Protein AF-A0A6I5C8Z5-F1 (afdb_monomer_lite)

pLDDT: mean 93.88, std 10.25, range [37.75, 98.81]

Foldseek 3Di:
DPPPDFDDADAPLLQQWDKAFDDAWEAAAPDDWTWRKMKIAGNAFAKRWNDKWKKKKFDFAQKFFPQKKKKFKAFPVPRDGPDDIDMDGFDADPRRRMTMDIDTQIDGGRRMMMMMITTMHGHPPGDFAKTFQMWIDIHPYDIHTHIYGHHDPPDD

Radius of gyration: 16.27 Å; chains: 1; bounding box: 35×30×52 Å

Structure (mmCIF, N/CA/C/O backbone):
data_AF-A0A6I5C8Z5-F1
#
_entry.id   AF-A0A6I5C8Z5-F1
#
loop_
_atom_site.group_PDB
_atom_site.id
_atom_site.type_symbol
_atom_site.label_atom_id
_atom_site.label_alt_id
_atom_site.label_comp_id
_atom_site.label_asym_id
_atom_site.label_entity_id
_atom_site.label_seq_id
_atom_site.pdbx_PDB_ins_code
_atom_site.Cartn_x
_atom_site.Cartn_y
_atom_site.Cartn_z
_atom_site.occupancy
_atom_site.B_iso_or_equiv
_atom_site.auth_seq_id
_atom_site.auth_comp_id
_atom_site.auth_asym_id
_atom_site.auth_atom_id
_atom_site.pdbx_PDB_model_num
ATOM 1 N N . MET A 1 1 ? -2.902 20.312 25.412 1.00 37.75 1 MET A N 1
ATOM 2 C CA . MET A 1 1 ? -3.326 19.584 24.198 1.00 37.75 1 MET A CA 1
ATOM 3 C C . MET A 1 1 ? -3.972 18.295 24.668 1.00 37.75 1 MET A C 1
ATOM 5 O O . MET A 1 1 ? -3.265 17.469 25.226 1.00 37.75 1 MET A O 1
ATOM 9 N N . ALA A 1 2 ? -5.297 18.164 24.586 1.00 38.66 2 ALA A N 1
ATOM 10 C CA . ALA A 1 2 ? -5.941 16.894 24.906 1.00 38.66 2 ALA A CA 1
ATOM 11 C C . ALA A 1 2 ? -5.481 15.869 23.862 1.00 38.66 2 ALA A C 1
ATOM 13 O O . ALA A 1 2 ? -5.782 16.020 22.681 1.00 38.66 2 ALA A O 1
ATOM 14 N N . THR A 1 3 ? -4.701 14.874 24.278 1.00 44.94 3 THR A N 1
ATOM 15 C CA . THR A 1 3 ? -4.451 13.682 23.468 1.00 44.94 3 THR A CA 1
ATOM 16 C C . THR A 1 3 ? -5.803 13.039 23.234 1.00 44.94 3 THR A C 1
ATOM 18 O O . THR A 1 3 ? -6.418 12.540 24.175 1.00 44.94 3 THR A O 1
ATOM 21 N N . GLN A 1 4 ? -6.312 13.132 22.010 1.00 54.53 4 GLN A N 1
ATOM 22 C CA . GLN A 1 4 ? -7.510 12.412 21.623 1.00 54.53 4 GLN A CA 1
ATOM 23 C C . GLN A 1 4 ? -7.162 10.925 21.737 1.00 54.53 4 GLN A C 1
ATOM 25 O O . GLN A 1 4 ? -6.404 10.392 20.930 1.00 54.53 4 GLN A O 1
ATOM 30 N N . THR A 1 5 ? -7.599 10.295 22.826 1.00 74.94 5 THR A N 1
ATOM 31 C CA . THR A 1 5 ? -7.309 8.890 23.093 1.00 74.94 5 THR A CA 1
ATOM 32 C C . THR A 1 5 ? -7.943 8.078 21.973 1.00 74.94 5 THR A C 1
ATOM 34 O O . THR A 1 5 ? -9.163 8.114 21.804 1.00 74.94 5 THR A O 1
ATOM 37 N N . GLN A 1 6 ? -7.118 7.388 21.181 1.00 85.25 6 GLN A N 1
ATOM 38 C CA . GLN A 1 6 ? -7.611 6.451 20.174 1.00 85.25 6 GLN A CA 1
ATOM 39 C C . GLN A 1 6 ? -8.559 5.446 20.841 1.00 85.25 6 GLN A C 1
ATOM 41 O O . GLN A 1 6 ? -8.377 5.090 22.010 1.00 85.25 6 GLN A O 1
ATOM 46 N N . ALA A 1 7 ? -9.566 4.972 20.103 1.00 90.62 7 ALA A N 1
ATOM 47 C CA . ALA A 1 7 ? -10.396 3.869 20.584 1.00 90.62 7 ALA A CA 1
ATOM 48 C C . ALA A 1 7 ? -9.507 2.663 20.962 1.00 90.62 7 ALA A C 1
ATOM 50 O O . ALA A 1 7 ? -8.437 2.514 20.378 1.00 90.62 7 ALA A O 1
ATOM 51 N N . PRO A 1 8 ? -9.900 1.787 21.902 1.00 93.62 8 PRO A N 1
ATOM 52 C CA . PRO A 1 8 ? -9.111 0.599 22.220 1.00 93.62 8 PRO A CA 1
ATOM 53 C C . PRO A 1 8 ? -8.857 -0.265 20.982 1.00 93.62 8 PRO A C 1
ATOM 55 O O . PRO A 1 8 ? -9.723 -0.365 20.112 1.00 93.62 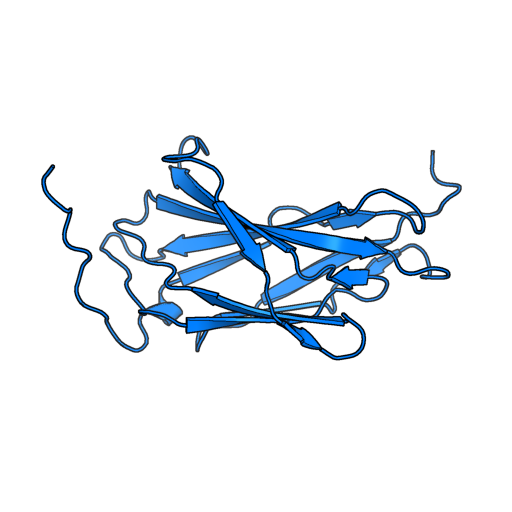8 PRO A O 1
ATOM 58 N N . VAL A 1 9 ? -7.695 -0.920 20.929 1.00 96.06 9 VAL A N 1
ATOM 59 C CA . VAL A 1 9 ? -7.400 -1.915 19.891 1.00 96.06 9 VAL A CA 1
ATOM 60 C C . VAL A 1 9 ? -8.446 -3.027 19.944 1.00 96.06 9 VAL A C 1
ATOM 62 O O . VAL A 1 9 ? -8.737 -3.584 21.004 1.00 96.06 9 VAL A O 1
ATOM 65 N N . GLN A 1 10 ? -9.008 -3.348 18.784 1.00 93.88 10 GLN A N 1
ATOM 66 C CA . GLN A 1 10 ? -9.982 -4.410 18.590 1.00 93.88 10 GLN A CA 1
ATOM 67 C C . GLN A 1 10 ? -9.413 -5.418 17.586 1.00 93.88 10 GLN A C 1
ATOM 69 O O . GLN A 1 10 ? -9.425 -5.137 16.381 1.00 93.88 10 GLN A O 1
ATOM 74 N N . PRO A 1 11 ? -8.930 -6.586 18.051 1.00 91.81 11 PRO A N 1
ATOM 75 C CA . PRO A 1 11 ? -8.449 -7.645 17.169 1.00 91.81 11 PRO A CA 1
ATOM 76 C C . PRO A 1 11 ? -9.489 -8.021 16.107 1.00 91.81 11 PRO A C 1
ATOM 78 O O . PRO A 1 11 ? -10.673 -8.174 16.417 1.00 91.81 11 PRO A O 1
ATOM 81 N N . GLY A 1 12 ? -9.058 -8.161 14.853 1.00 90.75 12 GLY A N 1
ATOM 82 C CA . GLY A 1 12 ? -9.930 -8.496 13.729 1.00 90.75 12 GLY A CA 1
ATOM 83 C C . GLY A 1 12 ? -10.717 -7.309 13.166 1.00 90.75 12 GLY A C 1
ATOM 84 O O . GLY A 1 12 ? -11.490 -7.495 12.221 1.00 90.75 12 GLY A O 1
ATOM 85 N N . SER A 1 13 ? -10.558 -6.097 13.711 1.00 94.25 13 SER A N 1
ATOM 86 C CA . SER A 1 13 ? -11.217 -4.904 13.169 1.00 94.25 13 SER A CA 1
ATOM 87 C C . SER A 1 13 ? -10.659 -4.476 11.810 1.00 94.25 13 SER A C 1
ATOM 89 O O . SER A 1 13 ? -11.354 -3.770 11.083 1.00 94.25 13 SER A O 1
ATOM 91 N N . GLU A 1 14 ? -9.499 -4.993 11.394 1.00 93.00 14 GLU A N 1
ATOM 92 C CA . GLU A 1 14 ? -8.975 -4.848 10.036 1.00 93.00 14 GLU A CA 1
ATOM 93 C C . GLU A 1 14 ? -9.936 -5.406 8.972 1.00 93.00 14 GLU A C 1
ATOM 95 O O . GLU A 1 14 ? -9.958 -4.919 7.847 1.00 93.00 14 GLU A O 1
ATOM 100 N N . ASN A 1 15 ? -10.827 -6.338 9.332 1.00 95.50 15 ASN A N 1
ATOM 101 C CA . ASN A 1 15 ? -11.883 -6.837 8.440 1.00 95.50 15 ASN A CA 1
ATOM 102 C C . ASN A 1 15 ? -12.981 -5.802 8.141 1.00 95.50 15 ASN A C 1
ATOM 104 O O . ASN A 1 15 ? -13.803 -6.016 7.253 1.00 95.50 15 ASN A O 1
ATOM 108 N N . LYS A 1 16 ? -13.020 -4.690 8.886 1.00 96.75 16 LYS A N 1
ATOM 109 C CA . LYS A 1 16 ? -13.914 -3.550 8.637 1.00 96.75 16 LYS A CA 1
ATOM 110 C C . LYS A 1 16 ? -13.270 -2.510 7.717 1.00 96.75 16 LYS A C 1
ATOM 112 O O . LYS A 1 16 ? -13.933 -1.526 7.380 1.00 96.75 16 LYS A O 1
ATOM 117 N N . LEU A 1 17 ? -12.011 -2.706 7.322 1.00 96.88 17 LEU A N 1
ATOM 118 C CA . LEU A 1 17 ? -11.315 -1.825 6.397 1.00 96.88 17 LEU A CA 1
ATOM 119 C C . LEU A 1 17 ? -11.728 -2.134 4.959 1.00 96.88 17 LEU A C 1
ATOM 121 O O . LEU A 1 17 ? -11.734 -3.283 4.519 1.00 96.88 17 LEU A O 1
ATOM 125 N N . TYR A 1 18 ? -12.030 -1.083 4.211 1.00 97.00 18 TYR A N 1
ATOM 126 C CA . TYR A 1 18 ? -12.129 -1.126 2.765 1.00 97.00 18 TYR A CA 1
ATOM 127 C C . TYR A 1 18 ? -10.805 -0.657 2.168 1.00 97.00 18 TYR A C 1
ATOM 129 O O . TYR A 1 18 ? -10.323 0.435 2.471 1.00 97.00 18 TYR A O 1
ATOM 137 N N . ILE A 1 19 ? -10.216 -1.509 1.335 1.00 97.94 19 ILE A N 1
ATOM 138 C CA . ILE A 1 19 ? -8.892 -1.311 0.750 1.00 97.94 19 ILE A CA 1
ATOM 139 C C . ILE A 1 19 ? -9.080 -1.120 -0.749 1.00 97.94 19 ILE A C 1
ATOM 141 O O . ILE A 1 19 ? -9.724 -1.941 -1.404 1.00 97.94 19 ILE A O 1
ATOM 145 N N . LEU A 1 20 ? -8.502 -0.062 -1.307 1.00 96.56 20 LEU A N 1
ATOM 146 C CA . LEU A 1 20 ? -8.549 0.188 -2.745 1.00 96.56 20 LEU A CA 1
ATOM 147 C C . LEU A 1 20 ? -7.216 0.704 -3.262 1.00 96.56 20 LEU A C 1
ATOM 149 O O . LEU A 1 20 ? -6.533 1.463 -2.586 1.00 96.56 20 LEU A O 1
ATOM 153 N N . GLN A 1 21 ? -6.873 0.333 -4.490 1.00 98.12 21 GLN A N 1
ATOM 154 C CA . GLN A 1 21 ? -5.835 1.038 -5.226 1.00 98.12 21 GLN A CA 1
ATOM 155 C C . GLN A 1 21 ? -6.435 2.303 -5.844 1.00 98.12 21 GLN A C 1
ATOM 157 O O . GLN A 1 21 ? -7.494 2.241 -6.475 1.0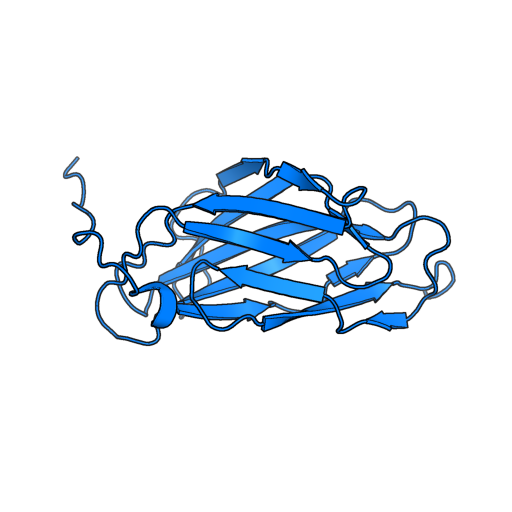0 98.12 21 GLN A O 1
ATOM 162 N N . GLN A 1 22 ? -5.757 3.434 -5.677 1.00 94.94 22 GLN A N 1
ATOM 163 C CA . GLN A 1 22 ? -6.128 4.688 -6.316 1.00 94.94 22 GLN A CA 1
ATOM 164 C C . GLN A 1 22 ? -5.398 4.803 -7.655 1.00 94.94 22 GLN A C 1
ATOM 166 O O . GLN A 1 22 ? -4.179 4.941 -7.695 1.00 94.94 22 GLN A O 1
ATOM 171 N N . GLY A 1 23 ? -6.156 4.743 -8.751 1.00 94.00 23 GLY A N 1
ATOM 172 C CA . GLY A 1 23 ? -5.592 4.751 -10.102 1.00 94.00 23 GLY A CA 1
ATOM 173 C C . GLY A 1 23 ? -4.795 3.486 -10.435 1.00 94.00 23 GLY A C 1
ATOM 174 O O . GLY A 1 23 ? -4.763 2.519 -9.672 1.00 94.00 23 GLY A O 1
ATOM 175 N N . ILE A 1 24 ? -4.179 3.476 -11.613 1.00 95.62 24 ILE A N 1
ATOM 176 C CA . ILE A 1 24 ? -3.128 2.515 -11.962 1.00 95.62 24 ILE A CA 1
ATOM 177 C C . ILE A 1 24 ? -1.792 3.240 -11.854 1.00 95.62 24 ILE A C 1
ATOM 179 O O . ILE A 1 24 ? -1.723 4.420 -12.183 1.00 95.62 24 ILE A O 1
ATOM 183 N N . VAL A 1 25 ? -0.755 2.558 -11.373 1.00 97.38 25 VAL A N 1
ATOM 184 C CA . VAL A 1 25 ? 0.594 3.125 -11.456 1.00 97.38 25 VAL A CA 1
ATOM 185 C C . VAL A 1 25 ? 1.111 2.943 -12.877 1.00 97.38 25 VAL A C 1
ATOM 187 O O . VAL A 1 25 ? 0.951 1.860 -13.443 1.00 97.38 25 VAL A O 1
ATOM 190 N N . GLU A 1 26 ? 1.694 3.986 -13.449 1.00 97.00 26 GLU A N 1
ATOM 191 C CA . GLU A 1 26 ? 2.280 3.975 -14.788 1.00 97.00 26 GLU A CA 1
ATOM 192 C C . GLU A 1 26 ? 3.718 4.475 -14.680 1.00 97.00 26 GLU A C 1
ATOM 194 O O . GLU A 1 26 ? 3.973 5.439 -13.957 1.00 97.00 26 GLU A O 1
ATOM 199 N N . ASP A 1 27 ? 4.650 3.780 -15.328 1.00 96.38 27 ASP A N 1
ATOM 200 C CA . ASP A 1 27 ? 6.066 4.153 -15.342 1.00 96.38 27 ASP A CA 1
ATOM 201 C C . ASP A 1 27 ? 6.782 3.518 -16.540 1.00 96.38 27 ASP A C 1
ATOM 203 O O . ASP A 1 27 ? 6.390 2.440 -17.005 1.00 96.38 27 ASP A O 1
ATOM 207 N N . ALA A 1 28 ? 7.845 4.170 -17.004 1.00 94.38 28 ALA A N 1
ATOM 208 C CA . ALA A 1 28 ? 8.774 3.654 -18.005 1.00 94.38 28 ALA A CA 1
ATOM 20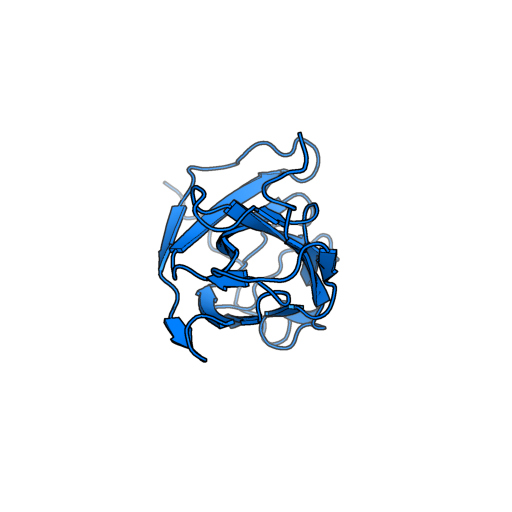9 C C . ALA A 1 28 ? 10.129 3.347 -17.338 1.00 94.38 28 ALA A C 1
ATOM 211 O O . ALA A 1 28 ? 10.537 4.071 -16.424 1.00 94.38 28 ALA A O 1
ATOM 212 N N . PRO A 1 29 ? 10.867 2.307 -17.771 1.00 93.38 29 PRO A N 1
ATOM 213 C CA . PRO A 1 29 ? 12.199 2.044 -17.234 1.00 93.38 29 PRO A CA 1
ATOM 214 C C . PRO A 1 29 ? 13.145 3.245 -17.391 1.00 93.38 29 PRO A C 1
ATOM 216 O O . PRO A 1 29 ? 13.119 3.946 -18.401 1.00 93.38 29 PRO A O 1
ATOM 219 N N . GLY A 1 30 ? 13.991 3.484 -16.384 1.00 86.50 30 GLY A N 1
ATOM 220 C CA . GLY A 1 30 ? 14.947 4.601 -16.364 1.00 86.50 30 GLY A CA 1
ATOM 221 C C . GLY A 1 30 ? 14.378 5.961 -15.927 1.00 86.50 30 GLY A C 1
ATOM 222 O O . GLY A 1 30 ? 15.134 6.931 -15.850 1.00 86.50 30 GLY A O 1
ATOM 223 N N . GLY A 1 31 ? 13.079 6.044 -15.620 1.00 83.69 31 GLY A N 1
ATOM 224 C CA . GLY A 1 31 ? 12.420 7.243 -15.098 1.00 83.69 31 GLY A CA 1
ATOM 225 C C . GLY A 1 31 ? 12.669 7.525 -13.608 1.00 83.69 31 GLY A C 1
ATOM 226 O O . GLY A 1 31 ? 13.419 6.834 -12.913 1.00 83.69 31 GLY A O 1
ATOM 227 N N . VAL A 1 32 ? 12.010 8.571 -13.100 1.00 90.25 32 VAL A N 1
ATOM 228 C CA . VAL A 1 32 ? 11.912 8.821 -11.652 1.00 90.25 32 VAL A CA 1
ATOM 229 C C . VAL A 1 32 ? 10.885 7.869 -11.029 1.00 90.25 32 VAL A C 1
ATOM 231 O O . VAL A 1 32 ? 9.878 7.592 -11.675 1.00 90.25 32 VAL A O 1
ATOM 234 N N . PRO A 1 33 ? 11.073 7.398 -9.780 1.00 93.88 33 PRO A N 1
ATOM 235 C CA . PRO A 1 33 ? 10.120 6.485 -9.157 1.00 93.88 33 PRO A CA 1
ATOM 236 C C . PRO A 1 33 ? 8.685 7.024 -9.164 1.00 93.88 33 PRO A C 1
ATOM 238 O O . PRO A 1 33 ? 8.414 8.127 -8.681 1.00 93.88 33 PRO A O 1
ATOM 241 N N . ALA A 1 34 ? 7.764 6.210 -9.669 1.00 96.69 34 ALA A N 1
ATOM 242 C CA . ALA A 1 34 ? 6.335 6.450 -9.604 1.00 96.69 34 ALA A CA 1
ATOM 243 C C . ALA A 1 34 ? 5.770 6.077 -8.223 1.00 96.69 34 ALA A C 1
ATOM 245 O O . ALA A 1 34 ? 6.413 5.417 -7.400 1.00 96.69 34 ALA A O 1
ATOM 246 N N . HIS A 1 35 ? 4.522 6.470 -7.965 1.00 97.31 35 HIS A N 1
ATOM 247 C CA . HIS A 1 35 ? 3.816 6.123 -6.734 1.00 97.31 35 HIS A CA 1
ATOM 248 C C . HIS A 1 35 ? 2.671 5.151 -7.011 1.00 97.31 35 HIS A C 1
ATOM 250 O O . HIS A 1 35 ? 1.697 5.475 -7.688 1.00 97.31 35 HIS A O 1
ATOM 256 N N . LEU A 1 36 ? 2.756 3.959 -6.421 1.00 98.38 36 LEU A N 1
ATOM 257 C CA . LEU A 1 36 ? 1.623 3.056 -6.303 1.00 98.38 36 LEU A CA 1
ATOM 258 C C . LEU A 1 36 ? 0.767 3.516 -5.120 1.00 98.38 36 LEU A C 1
ATOM 260 O O . LEU A 1 36 ? 1.103 3.272 -3.958 1.00 98.38 36 LEU A O 1
ATOM 264 N N . SER A 1 37 ? -0.338 4.193 -5.435 1.00 98.06 37 SER A N 1
ATOM 265 C CA . SER A 1 37 ? -1.244 4.766 -4.441 1.00 98.06 37 SER A CA 1
ATOM 266 C C . SER A 1 37 ? -2.361 3.806 -4.031 1.00 98.06 37 SER A C 1
ATOM 268 O O . SER A 1 37 ? -3.002 3.169 -4.870 1.00 98.06 37 SER A O 1
ATOM 270 N N . PHE A 1 38 ? -2.639 3.721 -2.733 1.00 98.12 38 PHE A N 1
ATOM 271 C CA . PHE A 1 38 ? -3.766 2.958 -2.196 1.00 98.12 38 PHE A CA 1
ATOM 272 C C . PHE A 1 38 ? -4.367 3.634 -0.964 1.00 98.12 38 PHE A C 1
ATOM 274 O O . PHE A 1 38 ? -3.691 4.362 -0.242 1.00 98.12 38 PHE A O 1
ATOM 281 N N . GLY A 1 39 ? -5.657 3.397 -0.742 1.00 97.25 39 GLY A N 1
ATOM 282 C CA . GLY A 1 39 ? -6.428 3.967 0.353 1.00 97.25 39 GLY A CA 1
ATOM 283 C C . GLY A 1 39 ? -6.928 2.901 1.321 1.00 97.25 39 GLY A C 1
ATOM 284 O O . GLY A 1 39 ? -7.285 1.793 0.909 1.00 97.25 39 GLY A O 1
ATOM 285 N N . ILE A 1 40 ? -6.988 3.275 2.597 1.00 98.06 40 ILE A N 1
ATOM 286 C CA . ILE A 1 40 ? -7.629 2.520 3.676 1.00 98.06 40 ILE A CA 1
ATOM 287 C C . ILE A 1 40 ? -8.798 3.344 4.217 1.00 98.06 40 ILE A C 1
ATOM 289 O O . ILE A 1 40 ? -8.607 4.460 4.699 1.00 98.06 40 ILE A O 1
ATOM 293 N N . LEU A 1 41 ? -10.009 2.802 4.097 1.00 97.44 41 LEU A N 1
ATOM 294 C CA . LEU A 1 41 ? -11.271 3.426 4.500 1.00 97.44 41 LEU A CA 1
ATOM 295 C C . LEU A 1 41 ? -12.006 2.522 5.496 1.00 97.44 41 LEU A C 1
ATOM 297 O O . LEU A 1 41 ? -11.731 1.327 5.571 1.00 97.44 41 LEU A O 1
ATOM 301 N N . SER A 1 42 ? -12.983 3.064 6.222 1.00 96.31 42 SER A N 1
ATOM 302 C CA . SER A 1 42 ? -13.861 2.272 7.090 1.00 96.31 42 SER A CA 1
ATOM 303 C C . SER A 1 42 ? -15.179 1.934 6.391 1.00 96.31 42 SER A C 1
ATOM 305 O O . SER A 1 42 ? -15.805 2.789 5.768 1.00 96.31 42 SER A O 1
ATOM 307 N N . THR A 1 43 ? -15.642 0.695 6.550 1.00 96.06 43 THR A N 1
ATOM 308 C CA . THR A 1 43 ? -16.985 0.249 6.124 1.00 96.06 43 THR A CA 1
ATOM 309 C C . THR A 1 43 ? -18.071 0.498 7.175 1.00 96.06 43 THR A C 1
ATOM 311 O O . THR A 1 43 ? -19.251 0.278 6.906 1.00 96.06 43 THR A O 1
ATOM 314 N N . VAL A 1 44 ? -17.697 0.954 8.375 1.00 96.69 44 VAL A N 1
ATOM 315 C CA . VAL A 1 44 ? -18.608 1.171 9.508 1.00 96.69 44 VAL A CA 1
ATOM 316 C C . VAL A 1 44 ? -18.512 2.608 10.024 1.00 96.69 44 VAL A C 1
ATOM 318 O O . VAL A 1 44 ? -17.426 3.178 10.009 1.00 96.69 44 VAL A O 1
ATOM 321 N N . PRO A 1 45 ? -19.605 3.204 10.535 1.00 94.81 45 PRO A N 1
ATOM 322 C CA . PRO A 1 45 ? -19.609 4.611 10.947 1.00 94.81 45 PRO A CA 1
ATOM 323 C C . PRO A 1 45 ? -18.730 4.915 12.170 1.00 94.81 45 PRO A C 1
ATOM 325 O O . PRO A 1 45 ? -18.287 6.048 12.338 1.00 94.81 45 PRO A O 1
ATOM 328 N N . GLY A 1 46 ? -18.499 3.920 13.031 1.00 94.62 46 GLY A N 1
ATOM 329 C CA . GLY A 1 46 ? -17.694 4.072 14.241 1.00 94.62 46 GLY A CA 1
ATOM 330 C C . GLY A 1 46 ? -16.187 3.891 14.014 1.00 94.62 46 GLY A C 1
ATOM 331 O O . GLY A 1 46 ? -15.768 3.541 12.908 1.00 94.62 46 GLY A O 1
ATOM 332 N N . PRO A 1 47 ? -15.380 4.072 15.075 1.00 96.38 47 PRO A N 1
ATOM 333 C CA . PRO A 1 47 ? -13.939 3.886 15.004 1.00 96.38 47 PRO A CA 1
ATOM 334 C C . PRO A 1 47 ? -13.542 2.460 14.608 1.00 96.38 47 PRO A C 1
ATOM 336 O O . PRO A 1 47 ? -14.168 1.479 15.025 1.00 96.38 47 PRO A O 1
ATOM 339 N N . VAL A 1 48 ? -12.445 2.348 13.866 1.00 97.50 48 VAL A N 1
ATOM 340 C CA . VAL A 1 48 ? -11.779 1.090 13.519 1.00 97.50 48 VAL A CA 1
ATOM 341 C C . VAL A 1 48 ? -10.336 1.183 13.998 1.00 97.50 48 VAL A C 1
ATOM 343 O O . VAL A 1 48 ? -9.581 2.014 13.508 1.00 97.50 48 VAL A O 1
ATOM 346 N N . ASN A 1 49 ? -9.959 0.354 14.975 1.00 97.69 49 ASN A N 1
ATOM 347 C CA . ASN A 1 49 ? -8.596 0.300 15.507 1.00 97.69 49 ASN A CA 1
ATOM 348 C C . ASN A 1 49 ? -8.073 -1.144 15.519 1.00 97.69 49 ASN A C 1
ATOM 350 O O . ASN A 1 49 ? -8.311 -1.861 16.497 1.00 97.69 49 ASN A O 1
ATOM 354 N N . PRO A 1 50 ? -7.372 -1.592 14.467 1.00 97.00 50 PRO A N 1
ATOM 355 C CA . PRO A 1 50 ? -6.787 -2.931 14.445 1.00 97.00 50 PRO A CA 1
ATOM 356 C C . PRO A 1 50 ? -5.497 -3.035 15.265 1.00 97.00 50 PRO A C 1
ATOM 358 O O . PRO A 1 50 ? -5.034 -4.144 15.521 1.00 97.00 50 PRO A O 1
ATOM 361 N N . GLY A 1 51 ? -4.939 -1.910 15.724 1.00 97.50 51 GLY A N 1
ATOM 362 C CA . GLY A 1 51 ? -3.585 -1.867 16.260 1.00 97.50 51 GLY A CA 1
ATOM 363 C C . GLY A 1 51 ? -2.551 -1.955 15.140 1.00 97.50 51 GLY A C 1
ATOM 364 O O . GLY A 1 51 ? -2.878 -1.863 13.957 1.00 97.50 51 GLY A O 1
ATOM 365 N N . ASP A 1 52 ? -1.289 -2.122 15.518 1.00 97.25 52 ASP A N 1
ATOM 366 C CA . ASP A 1 52 ? -0.208 -2.292 14.553 1.00 97.25 52 ASP A CA 1
ATOM 367 C C . ASP A 1 52 ? -0.377 -3.607 13.786 1.00 97.25 52 ASP A C 1
ATOM 369 O O . ASP A 1 52 ? -0.297 -4.697 14.358 1.00 97.25 52 ASP A O 1
ATOM 373 N N . ILE A 1 53 ? -0.591 -3.504 12.474 1.00 97.50 53 ILE A N 1
ATOM 374 C CA . ILE A 1 53 ? -0.733 -4.649 11.575 1.00 97.50 53 ILE A CA 1
ATOM 375 C C . ILE A 1 53 ? 0.254 -4.557 10.419 1.00 97.50 53 ILE A C 1
ATOM 377 O O . ILE A 1 53 ? 0.670 -3.478 9.991 1.00 97.50 53 ILE A O 1
ATOM 381 N N . THR A 1 54 ? 0.626 -5.720 9.896 1.00 98.38 54 THR A N 1
ATOM 382 C CA . THR A 1 54 ? 1.537 -5.812 8.761 1.00 98.38 54 THR A CA 1
ATOM 383 C C . THR A 1 54 ? 0.796 -5.612 7.443 1.00 98.38 54 THR A C 1
ATOM 385 O O . THR A 1 54 ? -0.199 -6.278 7.149 1.00 98.38 54 THR A O 1
ATOM 388 N N . PHE A 1 55 ? 1.337 -4.720 6.626 1.00 98.69 55 PHE A N 1
ATOM 389 C CA . PHE A 1 55 ? 1.016 -4.539 5.222 1.00 98.69 55 PHE A CA 1
ATOM 390 C C . PHE A 1 55 ? 2.051 -5.301 4.403 1.00 98.69 55 PHE A C 1
ATOM 392 O O . PHE A 1 55 ? 3.252 -5.129 4.605 1.00 98.69 55 PHE A O 1
ATOM 399 N N . THR A 1 56 ? 1.597 -6.123 3.463 1.00 98.69 56 THR A N 1
ATOM 400 C CA . THR A 1 56 ? 2.470 -6.841 2.530 1.00 98.69 56 THR A CA 1
ATOM 401 C C . THR A 1 56 ? 2.016 -6.565 1.111 1.00 98.69 56 THR A C 1
ATOM 403 O O . THR A 1 56 ? 0.907 -6.932 0.711 1.00 98.69 56 THR A O 1
ATOM 406 N N . LEU A 1 57 ? 2.891 -5.929 0.344 1.00 98.81 57 LEU A N 1
ATOM 407 C CA . LEU A 1 57 ? 2.681 -5.609 -1.052 1.00 98.81 57 LEU A CA 1
ATOM 408 C C . LEU A 1 57 ? 3.535 -6.527 -1.917 1.00 98.81 57 LEU A C 1
ATOM 410 O O . LEU A 1 57 ? 4.714 -6.738 -1.644 1.00 98.81 57 LEU A O 1
ATOM 414 N N . LYS A 1 58 ? 2.941 -7.015 -3.000 1.00 98.81 58 LYS A N 1
ATOM 415 C CA . LYS A 1 58 ? 3.620 -7.606 -4.149 1.00 98.81 58 LYS A CA 1
ATOM 416 C C . LYS A 1 58 ? 3.411 -6.673 -5.334 1.00 98.81 58 LYS A C 1
ATOM 418 O O . LYS A 1 58 ? 2.264 -6.396 -5.694 1.00 98.81 58 LYS A O 1
ATOM 423 N N . ALA A 1 59 ? 4.494 -6.203 -5.938 1.00 98.69 59 ALA A N 1
ATOM 424 C CA . ALA A 1 59 ? 4.411 -5.282 -7.060 1.00 98.69 59 ALA A CA 1
ATOM 425 C C . ALA A 1 59 ? 3.771 -5.975 -8.288 1.00 98.69 59 ALA A C 1
ATOM 427 O O . ALA A 1 59 ? 3.927 -7.189 -8.469 1.00 98.69 59 ALA A O 1
ATOM 428 N N . PRO A 1 60 ? 3.046 -5.245 -9.153 1.00 98.69 60 PRO A N 1
ATOM 429 C CA . PRO A 1 60 ? 2.637 -5.753 -10.467 1.00 98.69 60 PRO A CA 1
ATOM 430 C C . PRO A 1 60 ? 3.856 -6.171 -11.298 1.00 98.69 60 PRO A C 1
ATOM 432 O O . PRO A 1 60 ? 4.950 -5.651 -11.072 1.00 98.69 60 PRO A O 1
ATOM 435 N N . THR A 1 61 ? 3.717 -7.129 -12.214 1.00 98.44 61 THR A N 1
ATOM 436 C CA . THR A 1 61 ? 4.815 -7.515 -13.122 1.00 98.44 61 THR A CA 1
ATOM 437 C C . THR A 1 61 ? 5.416 -6.290 -13.817 1.00 98.44 61 THR A C 1
ATOM 439 O O . THR A 1 61 ? 4.700 -5.356 -14.165 1.00 98.44 61 THR A O 1
ATOM 442 N N . GLY A 1 62 ? 6.746 -6.281 -13.953 1.00 97.75 62 GLY A N 1
ATOM 443 C CA . GLY A 1 62 ? 7.503 -5.168 -14.530 1.00 97.75 62 GLY A CA 1
ATOM 444 C C . GLY A 1 62 ? 7.938 -4.086 -13.539 1.00 97.75 62 GLY A C 1
ATOM 445 O O . GLY A 1 62 ? 8.694 -3.214 -13.932 1.00 97.75 62 GLY A O 1
ATOM 446 N N . PHE A 1 63 ? 7.532 -4.150 -12.266 1.00 98.56 63 PHE A N 1
ATOM 447 C CA . PHE A 1 63 ? 7.868 -3.134 -11.256 1.00 98.56 63 PHE A CA 1
ATOM 448 C C . PHE A 1 63 ? 8.687 -3.685 -10.085 1.00 98.56 63 PHE A C 1
ATOM 450 O O . PHE A 1 63 ? 8.587 -4.862 -9.744 1.00 98.56 63 PHE A O 1
ATOM 457 N N . VAL A 1 64 ? 9.419 -2.828 -9.382 1.00 98.62 64 VAL A N 1
ATOM 458 C CA . VAL A 1 64 ? 9.998 -3.107 -8.054 1.00 98.62 64 VAL A CA 1
ATOM 459 C C . VAL A 1 64 ? 9.749 -1.932 -7.116 1.00 98.62 64 VAL A C 1
ATOM 461 O O . VAL A 1 64 ? 9.622 -0.798 -7.566 1.00 98.62 64 VAL A O 1
ATOM 464 N N . PHE A 1 65 ? 9.661 -2.196 -5.815 1.00 98.69 65 PHE A N 1
ATOM 465 C CA . PHE A 1 65 ? 9.580 -1.157 -4.790 1.00 98.69 65 PHE A CA 1
ATOM 466 C C . PHE A 1 65 ? 10.969 -0.614 -4.448 1.00 98.69 65 PHE A C 1
ATOM 468 O O . PHE A 1 65 ? 11.935 -1.373 -4.377 1.00 98.69 65 PHE A O 1
ATOM 475 N N . THR A 1 66 ? 11.054 0.681 -4.136 1.00 97.56 66 THR A N 1
ATOM 476 C CA . THR A 1 66 ? 12.304 1.318 -3.668 1.00 97.56 66 THR A CA 1
ATOM 477 C C . THR A 1 66 ? 12.505 1.196 -2.154 1.00 97.56 66 THR A C 1
ATOM 479 O O . THR A 1 66 ? 13.583 1.477 -1.637 1.00 97.56 66 THR A O 1
ATOM 482 N N . GLY A 1 67 ? 11.458 0.788 -1.429 1.00 97.69 67 GLY A N 1
ATOM 483 C CA . GLY A 1 67 ? 11.433 0.695 0.033 1.00 97.69 67 GLY A CA 1
ATOM 484 C C . GLY A 1 67 ? 10.770 1.895 0.701 1.00 97.69 67 GLY A C 1
ATOM 485 O O . GLY A 1 67 ? 10.318 1.778 1.838 1.00 97.69 67 GLY A O 1
ATOM 486 N N . TRP A 1 68 ? 10.651 3.023 0.001 1.00 97.81 68 TRP A N 1
ATOM 487 C CA . TRP A 1 68 ? 10.033 4.231 0.536 1.00 97.81 68 TRP A CA 1
ATOM 488 C C . TRP A 1 68 ? 8.514 4.210 0.404 1.00 97.81 68 TRP A C 1
ATOM 490 O O . TRP A 1 68 ? 7.960 3.847 -0.638 1.00 97.81 68 TRP A O 1
ATOM 500 N N . LEU A 1 69 ? 7.844 4.660 1.461 1.00 96.62 69 LEU A N 1
ATOM 501 C CA . LEU A 1 69 ? 6.424 4.960 1.438 1.00 96.62 69 LEU A CA 1
ATOM 502 C C . LEU A 1 69 ? 6.133 6.315 2.076 1.00 96.62 69 LEU A C 1
ATOM 504 O O . LEU A 1 69 ? 6.825 6.760 2.992 1.00 96.62 69 LEU A O 1
ATOM 508 N N . SER A 1 70 ? 5.070 6.940 1.595 1.00 97.69 70 SER A N 1
ATOM 509 C CA . SER A 1 70 ? 4.475 8.124 2.199 1.00 97.69 70 SER A CA 1
ATOM 510 C C . SER A 1 70 ? 3.025 7.850 2.576 1.00 97.69 70 SER A C 1
ATOM 512 O O . SER A 1 70 ? 2.387 6.987 1.964 1.00 97.69 70 SER A O 1
ATOM 514 N N . TRP A 1 71 ? 2.508 8.538 3.589 1.00 97.94 71 TRP A N 1
ATOM 515 C CA . TRP A 1 71 ? 1.111 8.414 3.990 1.00 97.94 71 TRP A CA 1
ATOM 516 C C . TRP A 1 71 ? 0.585 9.666 4.688 1.00 97.94 71 TRP A C 1
ATOM 518 O O . TRP A 1 71 ? 1.339 10.431 5.285 1.00 97.94 71 TRP A O 1
ATOM 528 N N . ALA A 1 72 ? -0.726 9.877 4.605 1.00 97.50 72 ALA A N 1
ATOM 529 C CA . ALA A 1 72 ? -1.425 10.941 5.316 1.00 97.50 72 ALA A CA 1
ATOM 530 C C . ALA A 1 72 ? -2.885 10.554 5.570 1.00 97.50 72 ALA A C 1
ATOM 532 O O . ALA A 1 72 ? -3.472 9.746 4.847 1.00 97.50 72 ALA A O 1
ATOM 533 N N . TYR A 1 73 ? -3.478 11.158 6.597 1.00 96.94 73 TYR A N 1
ATOM 534 C CA . TYR A 1 73 ? -4.919 11.103 6.825 1.00 96.94 73 TYR A CA 1
ATOM 535 C C . TYR A 1 73 ? -5.632 12.112 5.931 1.00 96.94 73 TYR A C 1
ATOM 537 O O . TYR A 1 73 ? -5.172 13.245 5.801 1.00 96.94 73 TYR A O 1
ATOM 545 N N . HIS A 1 74 ? -6.778 11.734 5.375 1.00 96.31 74 HIS A N 1
ATOM 546 C CA . HIS A 1 74 ? -7.621 12.592 4.549 1.00 96.31 74 HIS A CA 1
ATOM 547 C C . HIS A 1 74 ? -9.080 12.535 5.003 1.00 96.31 74 HIS A C 1
ATOM 549 O O . HIS A 1 74 ? -9.535 11.556 5.600 1.00 96.31 74 HIS A O 1
ATOM 555 N N . ASP A 1 75 ? -9.821 13.597 4.707 1.00 95.00 75 ASP A N 1
ATOM 556 C CA . ASP A 1 75 ? -11.280 13.576 4.748 1.00 95.00 75 ASP A CA 1
ATOM 557 C C . ASP A 1 75 ? -11.821 12.920 3.467 1.00 95.00 75 ASP A C 1
ATOM 559 O O . ASP A 1 75 ? -11.436 13.283 2.357 1.00 95.00 75 ASP A O 1
ATOM 563 N N . VAL A 1 76 ? -12.716 11.944 3.610 1.00 93.00 76 VAL A N 1
ATOM 564 C CA . VAL A 1 76 ? -13.233 11.147 2.482 1.00 93.00 76 VAL A CA 1
ATOM 565 C C . VAL A 1 76 ? -14.076 11.985 1.515 1.00 93.00 76 VAL A C 1
ATOM 567 O O . VAL A 1 76 ? -14.123 11.675 0.327 1.00 93.00 76 VAL A O 1
ATOM 570 N N . ASN A 1 77 ? -14.733 13.047 1.990 1.00 90.50 77 ASN A N 1
ATOM 571 C CA . ASN A 1 77 ? -15.648 13.846 1.171 1.00 90.50 77 ASN A CA 1
ATOM 572 C C . ASN A 1 77 ? -14.914 14.909 0.349 1.00 90.50 77 ASN A C 1
ATOM 574 O O . ASN A 1 77 ? -15.320 15.228 -0.765 1.00 90.50 77 ASN A O 1
ATOM 578 N N . THR A 1 78 ? -13.850 15.476 0.910 1.00 92.31 78 THR A N 1
ATOM 579 C CA . THR A 1 78 ? -13.095 16.590 0.317 1.00 92.31 78 THR A CA 1
ATOM 580 C C . THR A 1 78 ? -11.745 16.168 -0.251 1.00 92.31 78 THR A C 1
ATOM 582 O O . THR A 1 78 ? -11.144 16.928 -1.007 1.00 92.31 78 THR A O 1
ATOM 585 N N . LEU A 1 79 ? -11.253 14.981 0.122 1.00 84.38 79 LEU A N 1
ATOM 586 C CA . LEU A 1 79 ? -9.908 14.459 -0.154 1.00 84.38 79 LEU A CA 1
ATOM 587 C C . LEU A 1 79 ? -8.767 15.328 0.400 1.00 84.38 79 LEU A C 1
ATOM 589 O O . LEU A 1 79 ? -7.590 15.065 0.135 1.00 84.38 79 LEU A O 1
ATOM 593 N N . GLN A 1 80 ? -9.085 16.344 1.203 1.00 91.94 80 GLN A N 1
ATOM 594 C CA . GLN A 1 80 ? -8.084 17.201 1.822 1.00 91.94 80 GLN A CA 1
ATOM 595 C C . GLN A 1 80 ? -7.319 16.436 2.896 1.00 91.94 80 GLN A C 1
ATOM 597 O O . GLN A 1 80 ? -7.906 15.693 3.686 1.00 91.94 80 GLN A O 1
ATOM 602 N N . ALA A 1 81 ? -6.003 16.641 2.926 1.00 93.00 81 ALA A N 1
ATOM 603 C CA . ALA A 1 81 ? -5.156 16.096 3.972 1.00 93.00 81 ALA A CA 1
ATOM 604 C C . ALA A 1 81 ? -5.514 16.739 5.322 1.00 93.00 81 ALA A C 1
ATOM 606 O O . ALA A 1 81 ? -5.623 17.959 5.441 1.00 93.00 81 ALA A O 1
ATOM 607 N N . LYS A 1 82 ? -5.680 15.907 6.348 1.00 92.50 82 LYS A N 1
ATOM 608 C CA . LYS A 1 82 ? -5.954 16.310 7.736 1.00 92.50 82 LYS A CA 1
ATOM 609 C C . LYS A 1 82 ? -4.676 16.582 8.535 1.00 92.50 82 LYS A C 1
ATOM 611 O O . LYS A 1 82 ? -4.751 17.018 9.680 1.00 92.50 82 LYS A O 1
ATOM 616 N N . GLY A 1 83 ? -3.517 16.303 7.948 1.00 89.44 83 GLY A N 1
ATOM 617 C CA . GLY A 1 83 ? -2.206 16.473 8.556 1.00 89.44 83 GLY A CA 1
ATOM 618 C C . GLY A 1 83 ? -1.107 16.500 7.501 1.00 89.44 83 GLY A C 1
ATOM 619 O O . GLY A 1 83 ? -1.380 16.459 6.300 1.00 89.44 83 GLY A O 1
ATOM 620 N N . ASN A 1 84 ? 0.135 16.582 7.969 1.00 91.69 84 ASN A N 1
ATOM 621 C CA . ASN A 1 84 ? 1.296 16.550 7.091 1.00 91.69 84 ASN A CA 1
ATOM 622 C C . ASN A 1 84 ? 1.482 15.160 6.477 1.00 91.69 84 ASN A C 1
ATOM 624 O O . ASN A 1 84 ? 1.043 14.152 7.031 1.00 91.69 84 ASN A O 1
ATOM 628 N N . LEU A 1 85 ? 2.150 15.134 5.325 1.00 95.19 85 LEU A N 1
ATOM 629 C CA . LEU A 1 85 ? 2.614 13.897 4.722 1.00 95.19 85 LEU A CA 1
ATOM 630 C C . LEU A 1 85 ? 3.744 13.322 5.574 1.00 95.19 85 LEU A C 1
ATOM 632 O O . LEU A 1 85 ? 4.758 13.983 5.793 1.00 95.19 85 LEU A O 1
ATOM 636 N N . GLU A 1 86 ? 3.570 12.086 6.007 1.00 97.38 86 GLU A N 1
ATOM 637 C CA . GLU A 1 86 ? 4.583 11.321 6.715 1.00 97.38 86 GLU A CA 1
ATOM 638 C C . GLU A 1 86 ? 5.310 10.404 5.734 1.00 97.38 86 GLU A C 1
ATOM 640 O O . GLU A 1 86 ? 4.738 9.952 4.738 1.00 97.38 86 GLU A O 1
ATOM 645 N N . THR A 1 87 ? 6.574 10.099 6.016 1.00 96.69 87 THR A N 1
ATOM 646 C CA . THR A 1 87 ? 7.377 9.170 5.211 1.00 96.69 87 THR A CA 1
ATOM 647 C C . THR A 1 87 ? 8.033 8.131 6.095 1.00 96.69 87 THR A C 1
ATOM 649 O O . THR A 1 87 ? 8.534 8.450 7.171 1.00 96.69 87 THR A O 1
ATOM 652 N N . THR A 1 88 ? 8.083 6.892 5.628 1.00 95.50 88 THR A N 1
ATOM 653 C CA . THR A 1 88 ? 8.786 5.810 6.318 1.00 95.50 88 THR A CA 1
ATOM 654 C C . THR A 1 88 ? 9.343 4.808 5.310 1.00 95.50 88 THR A C 1
ATOM 656 O O . THR A 1 88 ? 9.050 4.872 4.113 1.00 95.50 88 THR A O 1
ATOM 659 N N . GLN A 1 89 ? 10.182 3.896 5.789 1.00 96.75 89 GLN A N 1
ATOM 660 C CA . GLN A 1 89 ? 10.741 2.815 4.990 1.00 96.75 89 GLN A CA 1
ATOM 661 C C . GLN A 1 89 ? 10.122 1.483 5.399 1.00 96.75 89 GLN A C 1
ATOM 663 O O . GLN A 1 89 ? 9.991 1.173 6.583 1.00 96.75 89 GLN A O 1
ATOM 668 N N . GLY A 1 90 ? 9.763 0.681 4.403 1.00 97.56 90 GLY A N 1
ATOM 669 C CA . GLY A 1 90 ? 9.440 -0.725 4.586 1.00 97.56 90 GLY A CA 1
ATOM 670 C C . GLY A 1 90 ? 10.647 -1.623 4.327 1.00 97.56 90 GLY A C 1
ATOM 671 O O . GLY A 1 90 ? 11.708 -1.197 3.873 1.00 97.56 90 GLY A O 1
ATOM 672 N N . THR A 1 91 ? 10.472 -2.907 4.600 1.00 98.69 91 THR A N 1
ATOM 673 C CA . THR A 1 91 ? 11.442 -3.953 4.282 1.00 98.69 91 THR A CA 1
ATOM 674 C C . THR A 1 91 ? 11.182 -4.499 2.884 1.00 98.69 91 THR A C 1
ATOM 676 O O . THR A 1 91 ? 10.064 -4.916 2.569 1.00 98.69 91 THR A O 1
ATOM 679 N N . LEU A 1 92 ? 12.226 -4.514 2.057 1.00 98.75 92 LEU A N 1
ATOM 680 C CA . LEU A 1 92 ? 12.200 -5.124 0.732 1.00 98.75 92 LEU A CA 1
ATOM 681 C C . LEU A 1 92 ? 12.491 -6.625 0.808 1.00 98.75 92 LEU A C 1
ATOM 683 O O . LEU A 1 92 ? 13.298 -7.083 1.613 1.00 98.75 92 LEU A O 1
ATOM 687 N N . GLY A 1 93 ? 11.858 -7.379 -0.083 1.00 98.50 93 GLY A N 1
ATOM 688 C CA . GLY A 1 93 ? 12.108 -8.802 -0.302 1.00 98.50 93 GLY A CA 1
ATOM 689 C C . GLY A 1 93 ? 11.960 -9.160 -1.778 1.00 98.50 93 GLY A C 1
ATOM 690 O O . GLY A 1 93 ? 11.478 -8.339 -2.562 1.00 98.50 93 GLY A O 1
ATOM 691 N N . ASP A 1 94 ? 12.385 -10.371 -2.150 1.00 97.62 94 ASP A N 1
ATOM 692 C CA . ASP A 1 94 ? 12.275 -10.899 -3.521 1.00 97.62 94 ASP A CA 1
ATOM 693 C C . ASP A 1 94 ? 12.843 -9.929 -4.578 1.00 97.62 94 ASP A C 1
ATOM 695 O O . ASP A 1 94 ? 12.165 -9.519 -5.516 1.00 97.62 94 ASP A O 1
ATOM 699 N N . GLY A 1 95 ? 14.065 -9.429 -4.348 1.00 97.19 95 GLY A N 1
ATOM 700 C CA . GLY A 1 95 ? 14.706 -8.455 -5.245 1.00 97.19 95 GLY A CA 1
ATOM 701 C C . GLY A 1 95 ? 13.956 -7.120 -5.377 1.00 97.19 95 GLY A C 1
ATOM 702 O O . GLY A 1 95 ? 14.073 -6.455 -6.398 1.00 97.19 95 GLY A O 1
ATOM 703 N N . GLY A 1 96 ? 13.148 -6.746 -4.379 1.00 98.12 96 GLY A N 1
ATOM 704 C CA . GLY A 1 96 ? 12.308 -5.544 -4.402 1.00 98.12 96 GLY A CA 1
ATOM 705 C C . GLY A 1 96 ? 10.889 -5.784 -4.925 1.00 98.12 96 GLY A C 1
ATOM 706 O O . GLY A 1 96 ? 10.073 -4.865 -4.928 1.00 98.12 96 GLY A O 1
ATOM 707 N N . ARG A 1 97 ? 10.537 -7.013 -5.327 1.00 98.50 97 ARG A N 1
ATOM 708 C CA . ARG A 1 97 ? 9.174 -7.368 -5.766 1.00 98.50 97 ARG A CA 1
ATOM 709 C C . ARG A 1 97 ? 8.164 -7.377 -4.627 1.00 98.50 97 ARG A C 1
ATOM 711 O O . ARG A 1 97 ? 6.963 -7.260 -4.885 1.00 98.50 97 ARG A O 1
ATOM 718 N N . THR A 1 98 ? 8.627 -7.485 -3.383 1.00 98.75 98 THR A N 1
ATOM 719 C CA . THR A 1 98 ? 7.777 -7.364 -2.197 1.00 98.75 98 THR A CA 1
ATOM 720 C C . THR A 1 98 ? 8.223 -6.228 -1.289 1.00 98.75 98 THR A C 1
ATOM 722 O O . THR A 1 98 ? 9.419 -6.062 -1.058 1.00 98.75 98 THR A O 1
ATOM 725 N N . LEU A 1 99 ? 7.254 -5.503 -0.732 1.00 98.81 99 LEU A N 1
ATOM 726 C CA . LEU A 1 99 ? 7.444 -4.481 0.295 1.00 98.81 99 LEU A CA 1
ATOM 727 C C . LEU A 1 99 ? 6.575 -4.829 1.502 1.00 98.81 99 LEU A C 1
ATOM 729 O O . LEU A 1 99 ? 5.378 -5.074 1.352 1.00 98.81 99 LEU A O 1
ATOM 733 N N . THR A 1 100 ? 7.166 -4.838 2.692 1.00 98.75 100 THR A N 1
ATOM 734 C CA . THR A 1 100 ? 6.448 -5.072 3.951 1.00 98.75 100 THR A CA 1
ATOM 735 C C . THR A 1 100 ? 6.665 -3.914 4.913 1.00 98.75 100 THR A C 1
ATOM 737 O O . THR A 1 100 ? 7.792 -3.453 5.071 1.00 98.75 100 THR A O 1
ATOM 740 N N . PHE A 1 101 ? 5.613 -3.448 5.579 1.00 98.38 101 PHE A N 1
ATOM 741 C CA . PHE A 1 101 ? 5.717 -2.458 6.654 1.00 98.38 101 PHE A CA 1
ATOM 742 C C . PHE A 1 101 ? 4.633 -2.691 7.710 1.00 98.38 101 PHE A C 1
ATOM 744 O O . PHE A 1 101 ? 3.630 -3.348 7.438 1.00 98.38 101 PHE A O 1
ATOM 751 N N . THR A 1 102 ? 4.835 -2.158 8.913 1.00 98.06 102 THR A N 1
ATOM 752 C CA . THR A 1 102 ? 3.861 -2.234 10.008 1.00 98.06 102 THR A CA 1
ATOM 753 C C . THR A 1 102 ? 3.339 -0.841 10.311 1.00 98.06 102 THR A C 1
ATOM 755 O O . THR A 1 102 ? 4.119 0.104 10.413 1.00 98.06 102 THR A O 1
ATOM 758 N N . HIS A 1 103 ? 2.023 -0.714 10.435 1.00 97.25 103 HIS A N 1
ATOM 759 C CA . HIS A 1 103 ? 1.364 0.532 10.805 1.00 97.25 103 HIS A CA 1
ATOM 760 C C . HIS A 1 103 ? 0.010 0.221 11.448 1.00 97.25 103 HIS A C 1
ATOM 762 O O . HIS A 1 103 ? -0.607 -0.791 11.107 1.00 97.25 103 HIS A O 1
ATOM 768 N N . ASN A 1 104 ? -0.470 1.090 12.338 1.00 97.12 104 ASN A N 1
ATOM 769 C CA . ASN A 1 104 ? -1.848 1.059 12.811 1.00 97.12 104 ASN A CA 1
ATOM 770 C C . ASN A 1 104 ? -2.729 1.967 11.939 1.00 97.12 104 ASN A C 1
ATOM 772 O O . ASN A 1 104 ? -2.712 3.186 12.133 1.00 97.12 104 ASN A O 1
ATOM 776 N N . PRO A 1 105 ? -3.529 1.419 11.003 1.00 96.44 105 PRO A N 1
ATOM 777 C CA . PRO A 1 105 ? -4.478 2.204 10.228 1.00 96.44 105 PRO A CA 1
ATOM 778 C C . PRO A 1 105 ? -5.741 2.507 11.048 1.00 96.44 105 PRO A C 1
ATOM 780 O O . PRO A 1 105 ? -6.848 2.097 10.692 1.00 96.44 105 PRO A O 1
ATOM 783 N N . TYR A 1 106 ? -5.570 3.201 12.170 1.00 97.12 106 TYR A N 1
ATOM 784 C CA . TYR A 1 106 ? -6.676 3.653 12.998 1.00 97.12 106 TYR A CA 1
ATOM 785 C C . TYR A 1 106 ? -7.520 4.668 12.230 1.00 97.12 106 TYR A C 1
ATOM 787 O O . TYR A 1 106 ? -7.000 5.679 11.782 1.00 97.12 106 TYR A O 1
ATOM 795 N N . LEU A 1 107 ? -8.824 4.440 12.126 1.00 96.88 107 LEU A N 1
ATOM 796 C CA . LEU A 1 107 ? -9.773 5.416 11.597 1.00 96.88 107 LEU A CA 1
ATOM 797 C C . LEU A 1 107 ? -10.745 5.792 12.706 1.00 96.88 107 LEU A C 1
ATOM 799 O O . LEU A 1 107 ? -11.406 4.928 13.285 1.00 96.88 107 LEU A O 1
ATOM 803 N N . SER A 1 108 ? -10.843 7.081 13.010 1.00 95.38 108 SER A N 1
ATOM 804 C CA . SER A 1 108 ? -11.739 7.587 14.053 1.00 95.38 108 SER A CA 1
ATOM 805 C C . SER A 1 108 ? -13.215 7.516 13.649 1.00 95.38 108 SER A C 1
ATOM 807 O O . SER A 1 108 ? -14.080 7.316 14.502 1.00 95.38 108 SER A O 1
ATOM 809 N N . THR A 1 109 ? -13.504 7.647 12.352 1.00 95.50 109 THR A N 1
ATOM 810 C CA . THR A 1 109 ? -14.843 7.574 11.749 1.00 95.50 109 THR A CA 1
ATOM 811 C C . THR A 1 109 ? -14.744 7.073 10.302 1.00 95.50 109 THR A C 1
ATOM 813 O O . THR A 1 109 ? -13.654 6.982 9.738 1.00 95.50 109 THR A O 1
ATOM 816 N N . ASN A 1 110 ? -15.880 6.805 9.648 1.00 95.75 110 ASN A N 1
ATOM 817 C CA . ASN A 1 110 ? -15.920 6.538 8.200 1.00 95.75 110 ASN A CA 1
ATOM 818 C C . ASN A 1 110 ? -15.802 7.778 7.302 1.00 95.75 110 ASN A C 1
ATOM 820 O O . ASN A 1 110 ? -15.856 7.643 6.082 1.00 95.75 110 ASN A O 1
ATOM 824 N N . GLN A 1 111 ? -15.664 8.972 7.876 1.00 95.88 111 GLN A N 1
ATOM 825 C CA . GLN A 1 111 ? -15.370 10.194 7.121 1.00 95.88 111 GLN A CA 1
ATOM 826 C C . GLN A 1 111 ? -13.861 10.424 6.981 1.00 95.88 111 GLN A C 1
ATOM 828 O O . GLN A 1 111 ? -13.433 11.380 6.344 1.00 95.88 111 GLN A O 1
ATOM 833 N N . GLU A 1 112 ? -13.054 9.545 7.569 1.00 95.56 112 GLU A N 1
ATOM 834 C CA . GLU A 1 112 ? -11.604 9.569 7.514 1.00 95.56 112 GLU A CA 1
ATOM 835 C C . GLU A 1 112 ? -11.081 8.405 6.671 1.00 95.56 112 GLU A C 1
ATOM 837 O O . GLU A 1 112 ? -11.620 7.295 6.692 1.00 95.56 112 GLU A O 1
ATOM 842 N N . CYS A 1 113 ? -10.005 8.659 5.937 1.00 96.88 113 CYS A N 1
ATOM 843 C CA . CYS A 1 113 ? -9.224 7.627 5.279 1.00 96.88 113 CYS A CA 1
ATOM 844 C C . CYS A 1 113 ? -7.729 7.896 5.430 1.00 96.88 113 CYS A C 1
ATOM 846 O O . CYS A 1 113 ? -7.314 9.009 5.754 1.00 96.88 113 CYS A O 1
ATOM 848 N N . ILE A 1 114 ? -6.920 6.870 5.184 1.00 97.75 114 ILE A N 1
ATOM 849 C CA . ILE A 1 114 ? -5.467 7.009 5.069 1.00 97.75 114 ILE A CA 1
ATOM 850 C C . ILE A 1 114 ? -5.087 6.716 3.626 1.00 97.75 114 ILE A C 1
ATOM 852 O O . ILE A 1 114 ? -5.403 5.640 3.108 1.00 97.75 114 ILE A O 1
ATOM 856 N N . GLY A 1 115 ? -4.420 7.669 2.986 1.00 97.25 115 GLY A N 1
ATOM 857 C CA . GLY A 1 115 ? -3.785 7.483 1.689 1.00 97.25 115 GLY A CA 1
ATOM 858 C C . GLY A 1 115 ? -2.336 7.063 1.881 1.00 97.25 115 GLY A C 1
ATOM 859 O O . GLY A 1 115 ? -1.638 7.634 2.715 1.00 97.25 115 GLY A O 1
ATOM 860 N N . TYR A 1 116 ? -1.887 6.084 1.104 1.00 98.12 116 TYR A N 1
ATOM 861 C CA . TYR A 1 116 ? -0.497 5.646 1.040 1.00 98.12 116 TYR A CA 1
ATOM 862 C C . TYR A 1 116 ? 0.020 5.792 -0.387 1.00 98.12 116 TYR A C 1
ATOM 864 O O . TYR A 1 116 ? -0.712 5.534 -1.344 1.00 98.12 116 TYR A O 1
ATOM 872 N N . GLY A 1 117 ? 1.296 6.139 -0.528 1.00 98.12 117 GLY A N 1
ATOM 873 C CA . GLY A 1 117 ? 2.041 6.088 -1.781 1.00 98.12 117 GLY A CA 1
ATOM 874 C C . GLY A 1 117 ? 3.323 5.291 -1.588 1.00 98.12 117 GLY A C 1
ATOM 875 O O . GLY A 1 117 ? 4.264 5.790 -0.973 1.00 98.12 117 GLY A O 1
ATOM 876 N N . ALA A 1 118 ? 3.360 4.059 -2.099 1.00 98.44 118 ALA A N 1
ATOM 877 C CA . ALA A 1 118 ? 4.579 3.256 -2.137 1.00 98.44 118 ALA A CA 1
ATOM 878 C C . ALA A 1 118 ? 5.368 3.595 -3.405 1.00 98.44 118 ALA A C 1
ATOM 880 O O . ALA A 1 118 ? 4.817 3.540 -4.505 1.00 98.44 118 ALA A O 1
ATOM 881 N N . GLN A 1 119 ? 6.646 3.934 -3.262 1.00 98.38 119 GLN A N 1
ATOM 882 C CA . GLN A 1 119 ? 7.496 4.211 -4.415 1.00 98.38 119 GLN A CA 1
ATOM 883 C C . GLN A 1 119 ? 7.833 2.926 -5.166 1.00 98.38 119 GLN A C 1
ATOM 885 O O . GLN A 1 119 ? 8.276 1.935 -4.572 1.00 98.38 119 GLN A O 1
ATOM 890 N N . VAL A 1 120 ? 7.633 2.966 -6.479 1.00 98.25 120 VAL A N 1
ATOM 891 C CA . VAL A 1 120 ? 7.924 1.878 -7.409 1.00 98.25 120 VAL A CA 1
ATOM 892 C C . VAL A 1 120 ? 8.649 2.399 -8.639 1.00 98.25 120 VAL A C 1
ATOM 894 O O . VAL A 1 120 ? 8.500 3.559 -9.006 1.00 98.25 120 VAL A O 1
ATOM 897 N N . THR A 1 121 ? 9.391 1.518 -9.295 1.00 97.81 121 THR A N 1
ATOM 898 C CA . THR A 1 121 ? 10.056 1.805 -10.568 1.00 97.81 121 THR A CA 1
ATOM 899 C C . THR A 1 121 ? 9.835 0.642 -11.524 1.00 97.81 121 THR A C 1
ATOM 901 O O . THR A 1 121 ? 9.870 -0.519 -11.092 1.00 97.81 121 THR A O 1
ATOM 904 N N . ALA A 1 122 ? 9.593 0.932 -12.801 1.00 97.50 122 ALA A N 1
ATOM 905 C CA . ALA A 1 122 ? 9.610 -0.083 -13.847 1.00 97.50 122 ALA A CA 1
ATOM 906 C C . ALA A 1 122 ? 11.041 -0.613 -14.046 1.00 97.50 122 ALA A C 1
ATOM 908 O O . ALA A 1 122 ? 11.993 0.156 -14.149 1.00 97.50 122 ALA A O 1
ATOM 909 N N . VAL A 1 123 ? 11.215 -1.934 -14.067 1.00 96.81 123 VAL A N 1
ATOM 910 C CA . VAL A 1 123 ? 12.542 -2.550 -14.214 1.00 96.81 123 VAL A CA 1
ATOM 911 C C . VAL A 1 123 ? 13.042 -2.456 -15.651 1.00 96.81 123 VAL A C 1
ATOM 913 O O . VAL A 1 123 ? 12.257 -2.541 -16.595 1.00 96.81 123 VAL A O 1
ATOM 916 N N . ASP A 1 124 ? 14.359 -2.362 -15.823 1.00 94.31 124 ASP A N 1
ATOM 917 C CA . ASP A 1 124 ? 14.984 -2.396 -17.145 1.00 94.31 124 ASP A CA 1
ATOM 918 C C . ASP A 1 124 ? 14.579 -3.658 -17.920 1.00 94.31 124 ASP A C 1
ATOM 920 O O . ASP A 1 124 ? 14.612 -4.778 -17.402 1.00 94.31 124 ASP A O 1
ATOM 924 N N . GLY A 1 125 ? 14.173 -3.467 -19.177 1.00 92.50 125 GLY A N 1
ATOM 925 C CA . GLY A 1 125 ? 13.701 -4.548 -20.044 1.00 92.50 125 GLY A CA 1
ATOM 926 C C . GLY A 1 125 ? 12.307 -5.088 -19.703 1.00 92.50 125 GLY A C 1
ATOM 927 O O . GLY A 1 125 ? 11.900 -6.098 -20.282 1.00 92.50 125 GLY A O 1
ATOM 928 N N . ALA A 1 126 ? 11.562 -4.453 -18.788 1.00 95.50 126 ALA A N 1
ATOM 929 C CA . ALA A 1 126 ? 10.161 -4.789 -18.562 1.00 95.50 126 ALA A CA 1
ATOM 930 C C . ALA A 1 126 ? 9.361 -4.649 -19.863 1.00 95.50 126 ALA A C 1
ATOM 932 O O . ALA A 1 126 ? 9.428 -3.632 -20.547 1.00 95.50 126 ALA A O 1
ATOM 933 N N . THR A 1 127 ? 8.579 -5.674 -20.199 1.00 96.19 127 THR A N 1
ATOM 934 C CA . THR A 1 127 ? 7.715 -5.633 -21.380 1.00 96.19 127 THR A CA 1
ATOM 935 C C . THR A 1 127 ? 6.594 -4.606 -21.173 1.00 96.19 127 THR A C 1
ATOM 937 O O . THR A 1 127 ? 5.868 -4.729 -20.175 1.00 96.19 127 THR A O 1
ATOM 940 N N . PRO A 1 128 ? 6.399 -3.642 -22.095 1.00 96.62 128 PRO A N 1
ATOM 941 C CA . PRO A 1 128 ? 5.281 -2.708 -22.038 1.00 96.62 128 PRO A CA 1
ATOM 942 C C . PRO A 1 128 ? 3.935 -3.428 -21.958 1.00 96.62 128 PRO A C 1
ATOM 944 O O . PRO A 1 128 ? 3.728 -4.483 -22.562 1.00 96.62 128 PRO A O 1
ATOM 947 N N . GLY A 1 129 ? 3.007 -2.869 -21.188 1.00 97.25 129 GLY A N 1
ATOM 948 C CA . GLY A 1 129 ? 1.671 -3.431 -21.040 1.00 97.25 129 GLY A CA 1
ATOM 949 C C . GLY A 1 129 ? 1.072 -3.277 -19.651 1.00 97.25 129 GLY A C 1
ATOM 950 O O . GLY A 1 129 ? 1.695 -2.800 -18.702 1.00 97.25 129 GLY A O 1
ATOM 951 N N . ARG A 1 130 ? -0.193 -3.691 -19.541 1.00 97.81 130 ARG A N 1
ATOM 952 C CA . ARG A 1 130 ? -0.976 -3.612 -18.306 1.00 97.81 130 ARG A CA 1
ATOM 953 C C . ARG A 1 130 ? -0.939 -4.932 -17.543 1.00 97.81 130 ARG A C 1
ATOM 955 O O . ARG A 1 130 ? -1.380 -5.962 -18.048 1.00 97.81 130 ARG A O 1
ATOM 962 N N . TYR A 1 131 ? -0.556 -4.862 -16.275 1.00 98.38 131 TYR A N 1
ATOM 963 C CA . TYR A 1 131 ? -0.449 -6.000 -15.368 1.00 98.38 131 TYR A CA 1
ATOM 964 C C . TYR A 1 131 ? -1.407 -5.844 -14.185 1.00 98.38 131 TYR A C 1
ATOM 966 O O . TYR A 1 131 ? -1.600 -4.750 -13.656 1.00 98.38 131 TYR A O 1
ATOM 974 N N . THR A 1 132 ? -2.052 -6.940 -13.778 1.00 98.06 132 THR A N 1
ATOM 975 C CA . THR A 1 132 ? -3.077 -6.970 -12.706 1.00 98.06 132 THR A CA 1
ATOM 976 C C . THR A 1 132 ? -2.803 -8.060 -11.664 1.00 98.06 132 THR A C 1
ATOM 978 O O . THR A 1 132 ? -3.690 -8.537 -10.955 1.00 98.06 132 THR A O 1
ATOM 981 N N . ASP A 1 133 ? -1.548 -8.482 -11.597 1.00 98.31 133 ASP A N 1
ATOM 982 C CA . ASP A 1 133 ? -1.054 -9.624 -10.837 1.00 98.31 133 ASP A CA 1
ATOM 983 C C . ASP A 1 133 ? -0.347 -9.233 -9.529 1.00 98.31 133 ASP A C 1
ATOM 985 O O . ASP A 1 133 ? 0.025 -10.112 -8.742 1.00 98.31 133 ASP A O 1
ATOM 989 N N . GLY A 1 134 ? -0.207 -7.929 -9.272 1.00 98.69 134 GLY A N 1
ATOM 990 C CA . GLY A 1 134 ? 0.219 -7.404 -7.983 1.00 98.69 134 GLY A CA 1
ATOM 991 C C . GLY A 1 134 ? -0.821 -7.682 -6.896 1.00 98.69 134 GLY A C 1
ATOM 992 O O . GLY A 1 134 ? -1.971 -8.051 -7.165 1.00 98.69 134 GLY A O 1
ATOM 993 N N . GLN A 1 135 ? -0.433 -7.515 -5.636 1.00 98.75 135 GLN A N 1
ATOM 994 C CA . GLN A 1 135 ? -1.303 -7.808 -4.499 1.00 98.75 135 GLN A CA 1
ATOM 995 C C . GLN A 1 135 ? -0.989 -6.912 -3.304 1.00 98.75 135 GLN A C 1
ATOM 997 O O . GLN A 1 135 ? 0.175 -6.649 -3.027 1.00 98.75 135 GLN A O 1
ATOM 1002 N N . LEU A 1 136 ? -2.023 -6.509 -2.569 1.00 98.75 136 LEU A N 1
ATOM 1003 C CA . LEU A 1 136 ? -1.907 -5.884 -1.253 1.00 98.75 136 LEU A CA 1
ATOM 1004 C C . LEU A 1 136 ? -2.647 -6.745 -0.225 1.00 98.75 136 LEU A C 1
ATOM 1006 O O . LEU A 1 136 ? -3.817 -7.083 -0.424 1.00 98.75 136 LEU A O 1
ATOM 1010 N N . LYS A 1 137 ? -1.955 -7.094 0.861 1.00 98.44 137 LYS A N 1
ATOM 1011 C CA . LYS A 1 137 ? -2.507 -7.723 2.067 1.00 98.44 137 LYS A CA 1
ATOM 1012 C C . LYS A 1 137 ? -2.338 -6.775 3.250 1.00 98.44 137 LYS A C 1
ATOM 1014 O O . LYS A 1 137 ? -1.277 -6.168 3.380 1.00 98.44 137 LYS A O 1
ATOM 1019 N N . VAL A 1 138 ? -3.353 -6.677 4.104 1.00 97.88 138 VAL A N 1
ATOM 1020 C CA . VAL A 1 138 ? -3.365 -5.796 5.282 1.00 97.88 138 VAL A CA 1
ATOM 1021 C C . VAL A 1 138 ? -3.896 -6.592 6.468 1.00 97.88 138 VAL A C 1
ATOM 1023 O O . VAL A 1 138 ? -5.100 -6.820 6.565 1.00 97.88 138 VAL A O 1
ATOM 1026 N N . GLY A 1 139 ? -3.002 -7.072 7.335 1.00 96.00 139 GLY A N 1
ATOM 1027 C CA . GLY A 1 139 ? -3.372 -7.991 8.414 1.00 96.00 139 GLY A CA 1
ATOM 1028 C C . GLY A 1 139 ?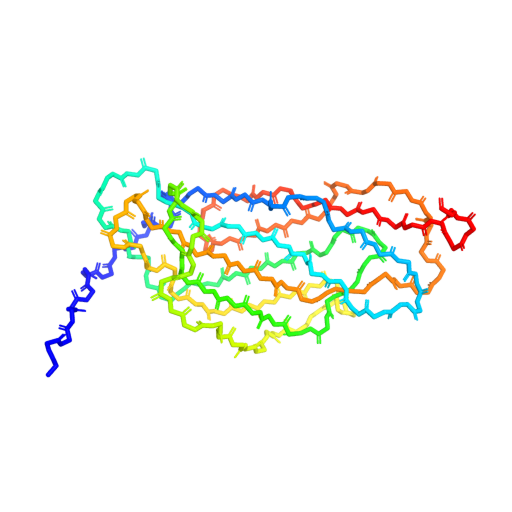 -4.195 -9.180 7.897 1.00 96.00 139 GLY A C 1
ATOM 1029 O O . GLY A 1 139 ? -3.816 -9.826 6.917 1.00 96.00 139 GLY A O 1
ATOM 1030 N N . ALA A 1 140 ? -5.338 -9.441 8.537 1.00 94.75 140 ALA A N 1
ATOM 1031 C CA . ALA A 1 140 ? -6.294 -10.473 8.136 1.00 94.75 140 ALA A CA 1
ATOM 1032 C C . ALA A 1 140 ? -7.365 -10.016 7.119 1.00 94.75 140 ALA A C 1
ATOM 1034 O O . ALA A 1 140 ? -8.209 -10.826 6.739 1.00 94.75 140 ALA A O 1
ATOM 1035 N N . ALA A 1 141 ? -7.350 -8.755 6.669 1.00 95.44 141 ALA A N 1
ATOM 1036 C CA . ALA A 1 141 ? -8.338 -8.245 5.720 1.00 95.44 141 ALA A CA 1
ATOM 1037 C C . ALA A 1 141 ? -8.254 -8.951 4.353 1.00 95.44 141 ALA A C 1
ATOM 1039 O O . ALA A 1 141 ? -7.202 -9.457 3.945 1.00 95.44 141 ALA A O 1
ATOM 1040 N N . ASN A 1 142 ? -9.363 -8.930 3.604 1.00 92.50 142 ASN A N 1
ATOM 1041 C CA . ASN A 1 142 ? -9.403 -9.501 2.259 1.00 92.50 142 ASN A CA 1
ATOM 1042 C C . ASN A 1 142 ? -8.364 -8.820 1.349 1.00 92.50 142 ASN A C 1
ATOM 1044 O O . ASN A 1 142 ? -8.384 -7.595 1.204 1.00 92.50 142 ASN A O 1
ATOM 1048 N N . PRO A 1 143 ? -7.469 -9.587 0.704 1.00 96.44 143 PRO A N 1
ATOM 1049 C CA . PRO A 1 143 ? -6.436 -9.009 -0.135 1.00 96.44 143 PRO A CA 1
ATOM 1050 C C . PRO A 1 143 ? -7.021 -8.459 -1.434 1.00 96.44 143 PRO A C 1
ATOM 1052 O O . PRO A 1 143 ? -7.924 -9.056 -2.024 1.00 96.44 143 PRO A O 1
ATOM 1055 N N . ILE A 1 144 ? -6.436 -7.377 -1.942 1.00 98.19 144 ILE A N 1
ATOM 1056 C CA . ILE A 1 144 ? -6.804 -6.809 -3.244 1.00 98.19 144 ILE A CA 1
ATOM 1057 C C . ILE A 1 144 ? -5.713 -7.049 -4.284 1.00 98.19 144 ILE A C 1
ATOM 1059 O O . ILE A 1 144 ? -4.546 -7.272 -3.954 1.00 98.19 144 ILE A O 1
ATOM 1063 N N . LYS A 1 145 ? -6.096 -6.991 -5.561 1.00 98.44 145 LYS A N 1
ATOM 1064 C CA . LYS A 1 145 ? -5.148 -6.978 -6.677 1.00 98.44 145 LYS A CA 1
ATOM 1065 C C . LYS A 1 145 ? -4.634 -5.567 -6.912 1.00 98.44 145 LYS A C 1
ATOM 1067 O O . LYS A 1 145 ? -5.423 -4.626 -6.954 1.00 98.44 145 LYS A O 1
ATOM 1072 N N . LEU A 1 146 ? -3.326 -5.458 -7.111 1.00 98.69 146 LEU A N 1
ATOM 1073 C CA . LEU A 1 146 ? -2.669 -4.232 -7.539 1.00 98.69 146 LEU A CA 1
ATOM 1074 C C . LEU A 1 146 ? -2.395 -4.293 -9.038 1.00 98.69 146 LEU A C 1
ATOM 1076 O O . LEU A 1 146 ? -2.110 -5.356 -9.599 1.00 98.69 146 LEU A O 1
ATOM 1080 N N . LYS A 1 147 ? -2.491 -3.137 -9.678 1.00 98.56 147 LYS A N 1
ATOM 1081 C CA . LYS A 1 147 ? -2.408 -2.958 -11.121 1.00 98.56 147 LYS A CA 1
ATOM 1082 C C . LYS A 1 147 ? -1.319 -1.950 -11.449 1.00 98.56 147 LYS A C 1
ATOM 1084 O O . LYS A 1 147 ? -1.212 -0.926 -10.778 1.00 98.56 147 LYS A O 1
ATOM 1089 N N . GLY A 1 148 ? -0.564 -2.219 -12.500 1.00 98.31 148 GLY A N 1
ATOM 1090 C CA . GLY A 1 148 ? 0.428 -1.298 -13.042 1.00 98.31 148 GLY A CA 1
ATOM 1091 C C . GLY A 1 148 ? 0.438 -1.356 -14.561 1.00 98.31 148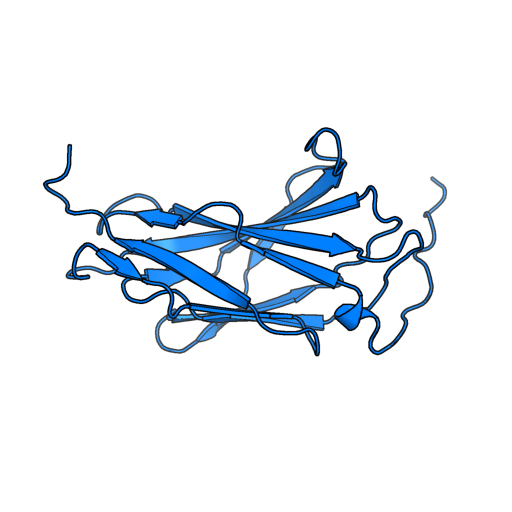 GLY A C 1
ATOM 1092 O O . GLY A 1 148 ? -0.030 -2.339 -15.144 1.00 98.31 148 GLY A O 1
ATOM 1093 N N . ARG A 1 149 ? 0.949 -0.310 -15.199 1.00 98.00 149 ARG A N 1
ATOM 1094 C CA . ARG A 1 149 ? 1.219 -0.273 -16.632 1.00 98.00 149 ARG A CA 1
ATOM 1095 C C . ARG A 1 149 ? 2.677 0.101 -16.849 1.00 98.00 149 ARG A C 1
ATOM 1097 O O . ARG A 1 149 ? 3.086 1.194 -16.479 1.00 98.00 149 ARG A O 1
ATOM 1104 N N . VAL A 1 150 ? 3.433 -0.813 -17.442 1.00 97.62 150 VAL A N 1
ATOM 1105 C CA . VAL A 1 150 ? 4.753 -0.483 -17.980 1.00 97.62 150 VAL A CA 1
ATOM 1106 C C . VAL A 1 150 ? 4.509 0.256 -19.287 1.00 97.62 150 VAL A C 1
ATOM 1108 O O . VAL A 1 150 ? 3.816 -0.276 -20.162 1.00 97.62 150 VAL A O 1
ATOM 1111 N N . LEU A 1 151 ? 5.001 1.485 -19.374 1.00 94.88 151 LEU A N 1
ATOM 1112 C CA . LEU A 1 151 ? 4.909 2.309 -20.572 1.00 94.88 151 LEU A CA 1
ATOM 1113 C C . LEU A 1 151 ? 5.968 1.874 -21.583 1.00 94.88 151 LEU A C 1
ATOM 1115 O O . LEU A 1 151 ? 7.045 1.406 -21.203 1.00 94.88 151 LEU A O 1
ATOM 1119 N N . ASP A 1 152 ? 5.642 2.004 -22.864 1.00 86.38 152 ASP A N 1
ATOM 1120 C CA . ASP A 1 152 ? 6.646 1.881 -23.914 1.00 86.38 152 ASP A CA 1
ATOM 1121 C C . ASP A 1 152 ? 7.538 3.133 -23.874 1.00 86.38 152 ASP A C 1
ATOM 1123 O O . ASP A 1 152 ? 6.994 4.237 -23.816 1.00 86.38 152 ASP A O 1
ATOM 1127 N N . PRO A 1 153 ? 8.879 3.017 -23.870 1.00 71.31 153 PRO A N 1
ATOM 1128 C CA . PRO A 1 153 ? 9.749 4.185 -24.013 1.00 71.31 153 PRO A CA 1
ATOM 1129 C C . PRO A 1 153 ? 9.479 4.995 -25.294 1.00 71.31 153 PRO A C 1
ATOM 1131 O O . PRO A 1 153 ? 9.862 6.161 -25.336 1.00 71.31 153 PRO A O 1
ATOM 1134 N N . ASP A 1 154 ? 8.814 4.399 -26.291 1.00 72.12 154 ASP A N 1
ATOM 1135 C CA . ASP A 1 154 ? 8.425 5.042 -27.549 1.00 72.12 154 ASP A CA 1
ATOM 1136 C 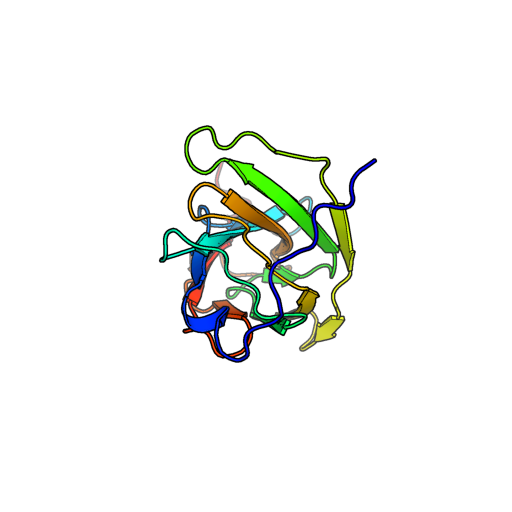C . ASP A 1 154 ? 6.940 5.506 -27.586 1.00 72.12 154 ASP A C 1
ATOM 1138 O O . ASP A 1 154 ? 6.480 5.995 -28.621 1.00 72.12 154 ASP A O 1
ATOM 1142 N N . GLU A 1 155 ? 6.158 5.351 -26.502 1.00 61.09 155 GLU A N 1
ATOM 1143 C CA . GLU A 1 155 ? 4.811 5.954 -26.380 1.00 61.09 155 GLU A CA 1
ATOM 1144 C C . GLU A 1 155 ? 4.941 7.439 -25.967 1.00 61.09 155 GLU A C 1
ATOM 1146 O O . GLU A 1 155 ? 5.186 7.735 -24.797 1.00 61.09 155 GLU A O 1
ATOM 1151 N N . ASP A 1 156 ? 4.757 8.357 -26.931 1.00 51.69 156 ASP A N 1
ATOM 1152 C CA . ASP A 1 156 ? 4.557 9.809 -26.709 1.00 51.69 156 ASP A CA 1
ATOM 1153 C C . ASP A 1 156 ? 3.197 10.136 -26.049 1.00 51.69 156 ASP A C 1
ATOM 1155 O O . ASP A 1 156 ? 2.155 9.583 -26.488 1.00 51.69 156 ASP A O 1
#

Secondary structure (DSSP, 8-state):
----PPPPP-TTGGGGEEEEE-S-EEE-TTSPPEEEEEEEEESSSS-B---SEEEEEEPPTTEEEEEEEEEEEEETTT--BSSPPEEEEPEEEGGGTEEEEEE---BSSTTEEEEEEEEEEEPTTPPSEEEEEEEEEETTSPPEEEEEEEPPTT--

Sequence (156 aa):
MATQTQAPVQPGSENKLYILQQGIVEDAPGGVPAHLSFGILSTVPGPVNPGDITFTLKAPTGFVFTGWLSWAYHDVNTLQAKGNLETTQGTLGDGGRTLTFTHNPYLSTNQECIGYGAQVTAVDGATPGRYTDGQLKVGAANPIKLKGRVLDPDED